Protein AF-A0A9D4KL56-F1 (afdb_monomer)

InterPro domains:
  IPR001304 C-type lectin-like [PF00059] (9-59)
  IPR001304 C-type lectin-like [PS50041] (15-68)
  IPR016186 C-type lectin-like/link domain superfamily [G3DSA:3.10.100.10] (1-67)
  IPR016187 C-type lectin fold [SSF56436] (10-61)
  IPR050111 C-type lectin and snaclec domain-containing protein [PTHR22803] (7-59)

Radius of gyration: 11.8 Å; Cα contacts (8 Å, |Δi|>4): 99; chains: 1; bounding box: 27×25×27 Å

Solvent-accessible surface area (backbone atoms only — not comparable to full-atom values): 4337 Å² total; per-residue (Å²): 138,82,75,75,80,84,80,64,57,96,62,47,68,41,81,47,62,40,28,21,76,90,41,85,96,48,70,43,38,77,87,70,55,81,86,86,78,85,52,58,35,94,81,39,79,43,79,80,88,47,102,75,62,39,55,27,33,3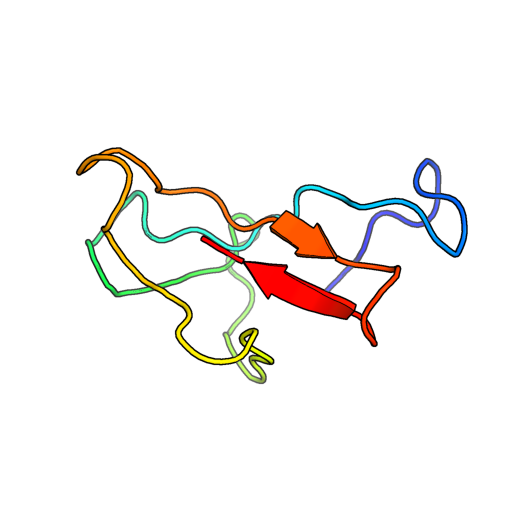1,34,36,81,59,86,56,20,33,40,72

Organism: Dreissena polymorpha (NCBI:txid45954)

Foldseek 3Di:
DDPVPPPADQQDKDWAQWFCVPPPPDIDGPVRDDCPDAAADVPPPDCPPDPPCGTWIFGNNPVRHIYD

Structure (mmCIF, N/CA/C/O backbone):
data_AF-A0A9D4KL56-F1
#
_entry.id   AF-A0A9D4KL56-F1
#
loop_
_atom_site.group_PDB
_atom_site.id
_atom_site.type_symbol
_atom_site.label_atom_id
_atom_site.label_alt_id
_atom_site.label_comp_id
_atom_site.label_asym_id
_atom_site.label_entity_id
_atom_site.label_seq_id
_atom_site.pdbx_PDB_ins_code
_atom_site.Cartn_x
_atom_site.Cartn_y
_atom_site.Cartn_z
_atom_site.occupancy
_atom_site.B_iso_or_equiv
_atom_site.auth_seq_id
_atom_site.auth_comp_id
_atom_site.auth_asym_id
_atom_site.auth_atom_id
_atom_site.pdbx_PDB_model_num
ATOM 1 N N . MET A 1 1 ? -11.161 -1.350 2.496 1.00 50.22 1 MET A N 1
ATOM 2 C CA . MET A 1 1 ? -10.235 -0.471 1.750 1.00 50.22 1 MET A CA 1
ATOM 3 C C . MET A 1 1 ? -10.913 0.865 1.465 1.00 50.22 1 MET A C 1
ATOM 5 O O . MET A 1 1 ? -11.673 0.968 0.509 1.00 50.22 1 MET A O 1
ATOM 9 N N . GLN A 1 2 ? -10.694 1.873 2.310 1.00 50.19 2 GLN A N 1
ATOM 10 C CA . GLN A 1 2 ? -10.990 3.257 1.937 1.00 50.19 2 GLN A CA 1
ATOM 11 C C . GLN A 1 2 ? -9.674 3.910 1.531 1.00 50.19 2 GLN A C 1
ATOM 13 O O . GLN A 1 2 ? -8.831 4.211 2.368 1.00 50.19 2 GLN A O 1
ATOM 18 N N . ILE A 1 3 ? -9.489 4.100 0.230 1.00 54.97 3 ILE A N 1
ATOM 19 C CA . ILE A 1 3 ? -8.519 5.075 -0.263 1.00 54.97 3 ILE A CA 1
ATOM 20 C C . ILE A 1 3 ? -9.160 6.430 0.026 1.00 54.97 3 ILE A C 1
ATOM 22 O O . ILE A 1 3 ? -10.228 6.721 -0.519 1.00 54.97 3 ILE A O 1
ATOM 26 N N . ASN A 1 4 ? -8.578 7.223 0.931 1.00 47.50 4 ASN A N 1
ATOM 27 C CA . ASN A 1 4 ? -9.050 8.579 1.211 1.00 47.50 4 ASN A CA 1
ATOM 28 C C . ASN A 1 4 ? -8.962 9.390 -0.090 1.00 47.50 4 ASN A C 1
ATOM 30 O O . ASN A 1 4 ? -7.931 9.963 -0.426 1.00 47.50 4 ASN A O 1
ATOM 34 N N . SER A 1 5 ? -10.064 9.413 -0.838 1.00 52.88 5 SER A N 1
ATOM 35 C CA . SER A 1 5 ? -10.155 9.908 -2.217 1.00 52.88 5 SER A CA 1
ATOM 36 C C . SER A 1 5 ? -10.132 11.444 -2.303 1.00 52.88 5 SER A C 1
ATOM 38 O O . SER A 1 5 ? -10.623 12.025 -3.263 1.00 52.88 5 SER A O 1
ATOM 40 N N . GLY A 1 6 ? -9.616 12.118 -1.271 1.00 52.34 6 GLY A N 1
ATOM 41 C CA . GLY A 1 6 ? -9.565 13.576 -1.169 1.00 52.34 6 GLY A CA 1
ATOM 42 C C . GLY A 1 6 ? -8.239 14.205 -1.599 1.00 52.34 6 GLY A C 1
ATOM 43 O O . GLY A 1 6 ? -8.189 15.426 -1.718 1.00 52.34 6 GLY A O 1
ATOM 44 N N . THR A 1 7 ? -7.174 13.421 -1.814 1.00 55.38 7 THR A N 1
ATOM 45 C CA . THR A 1 7 ? -5.818 13.968 -2.051 1.00 55.38 7 THR A CA 1
ATOM 46 C C . THR A 1 7 ? -4.949 13.219 -3.063 1.00 55.38 7 THR A C 1
ATOM 48 O O . THR A 1 7 ? -3.872 13.715 -3.365 1.00 55.38 7 THR A O 1
ATOM 51 N N . VAL A 1 8 ? -5.372 12.068 -3.597 1.00 55.09 8 VAL A N 1
ATOM 52 C CA . VAL A 1 8 ? -4.587 11.306 -4.588 1.00 55.09 8 VAL A CA 1
ATOM 53 C C . VAL A 1 8 ? -5.252 11.464 -5.947 1.00 55.09 8 VAL A C 1
ATOM 55 O O . VAL A 1 8 ? -6.412 11.077 -6.107 1.00 55.09 8 VAL A O 1
ATOM 58 N N . SER A 1 9 ? -4.561 12.088 -6.900 1.00 57.84 9 SER A N 1
ATOM 59 C CA . SER A 1 9 ? -5.068 12.205 -8.266 1.00 57.84 9 SER A CA 1
ATOM 60 C C . SER A 1 9 ? -4.864 10.897 -9.041 1.00 57.84 9 SER A C 1
ATOM 62 O O . SER A 1 9 ? -3.946 10.129 -8.758 1.00 57.84 9 SER A O 1
ATOM 64 N N . ASP A 1 10 ? -5.764 10.605 -9.984 1.00 60.84 10 ASP A N 1
ATOM 65 C CA . ASP A 1 10 ? -5.688 9.412 -10.838 1.00 60.84 10 ASP A CA 1
ATOM 66 C C . ASP A 1 10 ? -4.352 9.417 -11.606 1.00 60.84 10 ASP A C 1
ATOM 68 O O . ASP A 1 10 ? -4.105 10.310 -12.419 1.00 60.84 10 ASP A O 1
ATOM 72 N N . GLY A 1 11 ? -3.466 8.466 -11.294 1.00 62.88 11 GLY A N 1
ATOM 73 C CA . GLY A 1 11 ? -2.103 8.390 -11.840 1.00 62.88 11 GLY A CA 1
ATOM 74 C C . GLY A 1 11 ? -0.964 8.747 -10.873 1.00 62.88 11 GLY A C 1
ATOM 75 O O . GLY A 1 11 ? 0.202 8.634 -11.257 1.00 62.88 11 GLY A O 1
ATOM 76 N N . GLU A 1 12 ? -1.253 9.120 -9.624 1.00 74.12 12 GLU A N 1
ATOM 77 C CA . GLU A 1 12 ? -0.228 9.342 -8.594 1.00 74.12 12 GLU A CA 1
ATOM 78 C C . GLU A 1 12 ? -0.087 8.159 -7.634 1.00 74.12 12 GLU A C 1
ATOM 80 O O . GLU A 1 12 ? -1.069 7.574 -7.177 1.00 74.12 12 GLU A O 1
ATOM 85 N N . ASP A 1 13 ? 1.158 7.818 -7.307 1.00 79.62 13 ASP A N 1
ATOM 86 C CA . ASP A 1 13 ? 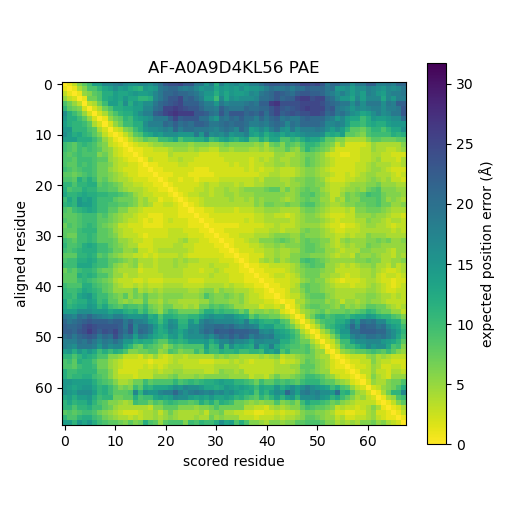1.451 6.801 -6.305 1.00 79.62 13 ASP A CA 1
ATOM 87 C C . ASP A 1 13 ? 1.047 7.303 -4.911 1.00 79.62 13 ASP A C 1
ATOM 89 O O . ASP A 1 13 ? 1.264 8.467 -4.562 1.00 79.62 13 ASP A O 1
ATOM 93 N N . ALA A 1 14 ? 0.472 6.420 -4.095 1.00 80.38 14 ALA A N 1
ATOM 94 C CA . ALA A 1 14 ? -0.047 6.788 -2.784 1.00 80.38 14 ALA A CA 1
ATOM 95 C C . ALA A 1 14 ? 0.287 5.759 -1.713 1.00 80.38 14 ALA A C 1
ATOM 97 O O . ALA A 1 14 ? 0.116 4.557 -1.910 1.00 80.38 14 ALA A O 1
ATOM 98 N N . TRP A 1 1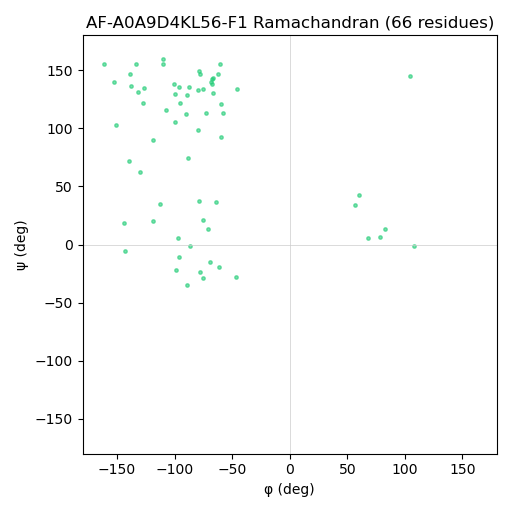5 ? 0.702 6.243 -0.544 1.00 81.75 15 TRP A N 1
ATOM 99 C CA . TRP A 1 15 ? 0.815 5.403 0.641 1.00 81.75 15 TRP A CA 1
ATOM 100 C C . TRP A 1 15 ? -0.571 4.949 1.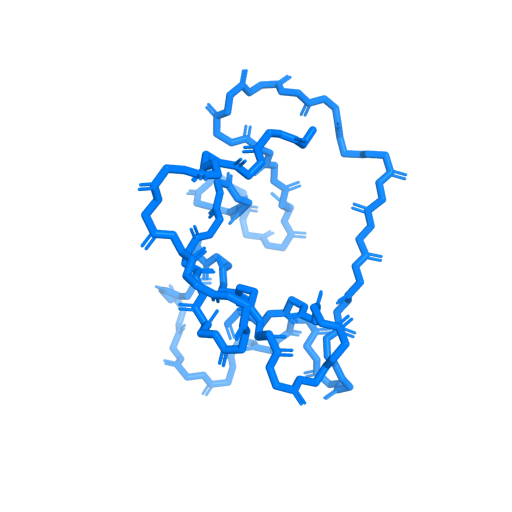074 1.00 81.75 15 TRP A C 1
ATOM 102 O O . TRP A 1 15 ? -1.493 5.760 1.215 1.00 81.75 15 TRP A O 1
ATOM 112 N N . ILE A 1 16 ? -0.707 3.649 1.293 1.00 81.94 16 ILE A N 1
ATOM 113 C CA . ILE A 1 16 ? -1.936 3.051 1.794 1.00 81.94 16 ILE A CA 1
ATOM 114 C C . ILE A 1 16 ? -1.717 2.556 3.219 1.00 81.94 16 ILE A C 1
ATOM 116 O O . ILE A 1 16 ? -0.597 2.343 3.662 1.00 81.94 16 I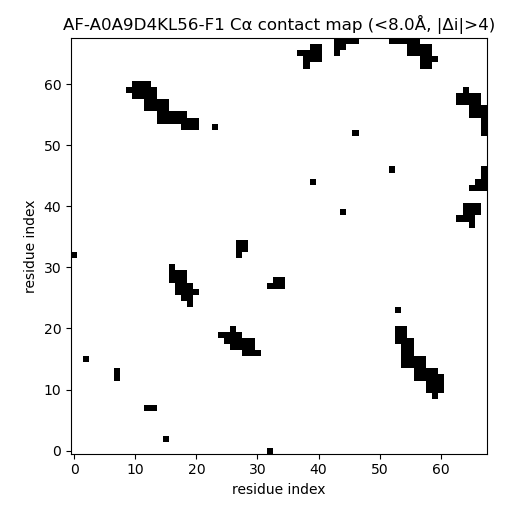LE A O 1
ATOM 120 N N . GLY A 1 17 ? -2.804 2.363 3.963 1.00 84.19 17 GLY A N 1
ATOM 121 C CA . GLY A 1 17 ? -2.729 1.875 5.343 1.00 84.19 17 GLY A CA 1
ATOM 122 C C . GLY A 1 17 ? -2.331 0.401 5.476 1.00 84.19 17 GLY A C 1
ATOM 123 O O . GLY A 1 17 ? -2.545 -0.164 6.542 1.00 84.19 17 GLY A O 1
ATOM 124 N N . PHE A 1 18 ? -1.840 -0.243 4.417 1.00 87.06 18 PHE A N 1
ATOM 125 C CA . PHE A 1 18 ? -1.418 -1.641 4.436 1.00 87.06 18 PHE A CA 1
ATOM 126 C C . PHE A 1 18 ? 0.059 -1.706 4.838 1.00 87.06 18 PHE A C 1
ATOM 128 O O . PHE A 1 18 ? 0.861 -0.930 4.326 1.00 87.06 18 PHE A O 1
ATOM 135 N N . ASN A 1 19 ? 0.384 -2.536 5.824 1.00 84.44 19 ASN A N 1
ATOM 136 C CA . ASN A 1 19 ? 1.683 -2.541 6.504 1.00 84.44 19 ASN A CA 1
ATOM 137 C C . ASN A 1 19 ? 1.894 -3.867 7.239 1.00 84.44 19 ASN A C 1
ATOM 139 O O . ASN A 1 19 ? 0.908 -4.479 7.648 1.00 84.44 19 ASN A O 1
ATOM 143 N N . ASP A 1 20 ? 3.132 -4.267 7.479 1.00 83.69 20 ASP A N 1
ATOM 144 C CA . ASP A 1 20 ? 3.501 -5.425 8.303 1.00 83.69 20 ASP A CA 1
ATOM 145 C C . ASP A 1 20 ? 4.364 -5.040 9.525 1.00 83.69 20 ASP A C 1
ATOM 147 O O . ASP A 1 20 ? 4.940 -5.898 10.183 1.00 83.69 20 ASP A O 1
ATOM 151 N N . MET A 1 21 ? 4.318 -3.761 9.934 1.00 81.19 21 MET A N 1
ATOM 152 C CA . MET A 1 21 ? 5.020 -3.178 11.101 1.00 81.19 21 MET A CA 1
ATOM 153 C C . MET A 1 21 ? 4.933 -3.980 12.412 1.00 81.19 21 MET A C 1
ATOM 155 O O . MET A 1 21 ? 5.760 -3.805 13.308 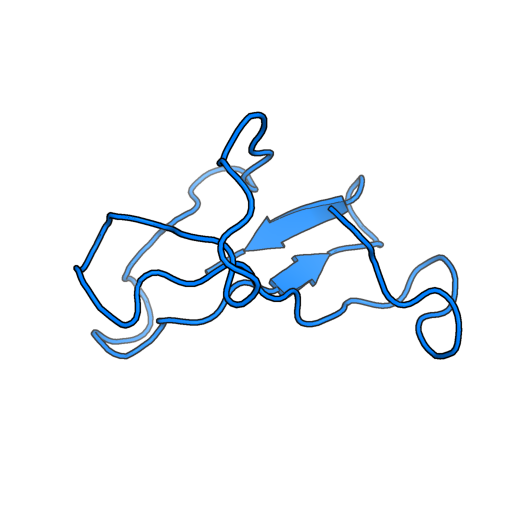1.00 81.19 21 MET A O 1
ATOM 159 N N . LEU A 1 22 ? 3.866 -4.760 12.605 1.00 80.00 22 LEU A N 1
ATOM 160 C CA . LEU A 1 22 ? 3.655 -5.532 13.833 1.00 80.00 22 LEU A CA 1
ATOM 161 C C . LEU A 1 22 ? 4.281 -6.924 13.769 1.00 80.00 22 LEU A C 1
ATOM 163 O O . LEU A 1 22 ? 4.735 -7.427 14.794 1.00 80.00 22 LEU A O 1
ATOM 167 N N . ASP A 1 23 ? 4.273 -7.530 12.588 1.00 78.62 23 ASP A N 1
ATOM 168 C CA . ASP A 1 23 ? 4.669 -8.906 12.343 1.00 78.62 23 ASP A CA 1
ATOM 169 C C . ASP A 1 23 ? 5.207 -8.977 10.911 1.00 78.62 23 ASP A C 1
ATOM 171 O O . ASP A 1 23 ? 4.430 -9.007 9.958 1.00 78.62 23 ASP A O 1
ATOM 175 N N . GLU A 1 24 ? 6.532 -9.019 10.776 1.00 77.62 24 GLU A N 1
ATOM 176 C CA . GLU A 1 24 ? 7.229 -9.122 9.490 1.00 77.62 24 GLU A CA 1
ATOM 177 C C . GLU A 1 24 ? 6.590 -10.193 8.587 1.00 77.62 24 GLU A C 1
ATOM 179 O O . GLU A 1 24 ? 6.348 -11.329 9.020 1.00 77.62 24 GLU A O 1
ATOM 184 N N . SER A 1 25 ? 6.361 -9.861 7.313 1.00 76.94 25 SER A N 1
ATOM 185 C CA . SER A 1 25 ? 5.679 -10.716 6.327 1.00 76.94 25 SER A CA 1
ATOM 186 C C . SER A 1 25 ? 4.182 -10.964 6.586 1.00 76.94 25 SER A C 1
ATOM 188 O O . SER A 1 25 ? 3.560 -11.747 5.854 1.00 76.94 25 SER A O 1
ATOM 190 N N . LEU A 1 26 ? 3.574 -10.316 7.588 1.00 82.81 26 LEU A N 1
ATOM 191 C CA . LEU A 1 26 ? 2.139 -10.367 7.874 1.00 82.81 26 LEU A CA 1
ATOM 192 C C . LEU A 1 26 ? 1.502 -8.976 7.763 1.00 82.81 26 LEU A C 1
ATOM 194 O O . LEU A 1 26 ? 1.332 -8.236 8.734 1.00 82.81 26 LEU A O 1
ATOM 198 N N . PHE A 1 27 ? 1.047 -8.667 6.553 1.00 84.19 27 PHE A N 1
ATOM 199 C CA . PHE A 1 27 ? 0.427 -7.385 6.257 1.00 84.19 27 PHE A CA 1
ATOM 200 C C . PHE A 1 27 ? -0.998 -7.270 6.803 1.00 84.19 27 PHE A C 1
ATOM 202 O O . PHE A 1 27 ? -1.844 -8.141 6.587 1.00 84.19 27 PHE A O 1
ATOM 209 N N . ASN A 1 28 ? -1.285 -6.141 7.440 1.00 87.56 28 ASN A N 1
ATOM 210 C CA . ASN A 1 28 ? -2.573 -5.775 8.005 1.00 87.56 28 ASN A CA 1
ATOM 211 C C . ASN A 1 28 ? -2.946 -4.342 7.610 1.00 87.56 28 ASN A C 1
ATOM 213 O O . ASN A 1 28 ? -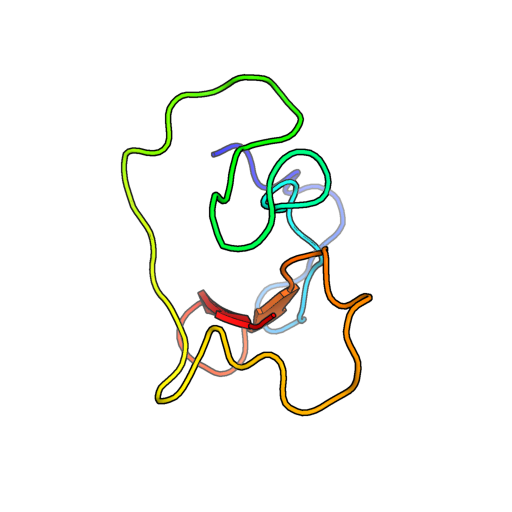2.094 -3.498 7.331 1.00 87.56 28 ASN A O 1
ATOM 217 N N . TRP A 1 29 ? -4.245 -4.043 7.602 1.00 87.62 29 TRP A N 1
ATOM 218 C CA . TRP A 1 29 ? -4.706 -2.664 7.470 1.00 87.62 29 TRP A CA 1
ATOM 219 C C . TRP A 1 29 ? -4.611 -1.946 8.818 1.00 87.62 29 TRP A C 1
ATOM 221 O O . TRP A 1 29 ? -5.095 -2.446 9.832 1.00 87.62 29 TRP A O 1
ATOM 231 N N . ALA A 1 30 ? -4.050 -0.737 8.829 1.00 86.44 30 ALA A N 1
ATOM 232 C CA . ALA A 1 30 ? -3.910 0.099 10.023 1.00 86.44 30 ALA A CA 1
ATOM 233 C C . ALA A 1 30 ? -5.258 0.482 10.669 1.00 86.44 30 ALA A C 1
ATOM 235 O O . ALA A 1 30 ? -5.301 0.850 11.841 1.00 86.44 30 ALA A O 1
ATOM 236 N N . ASP A 1 31 ? -6.362 0.393 9.921 1.00 83.94 31 ASP A N 1
ATOM 237 C CA . ASP A 1 31 ? -7.718 0.636 10.424 1.00 83.94 31 ASP A CA 1
ATOM 238 C C . ASP A 1 31 ? -8.375 -0.608 11.059 1.00 83.94 31 ASP A C 1
ATOM 240 O O . ASP A 1 31 ? -9.497 -0.522 11.558 1.00 83.94 31 ASP A O 1
ATOM 244 N N . GLY A 1 32 ? -7.686 -1.756 11.063 1.00 83.94 32 GLY A N 1
ATOM 245 C CA . GLY A 1 32 ? -8.192 -3.024 11.590 1.00 83.94 32 GLY A CA 1
ATOM 246 C C . GLY A 1 32 ? -9.164 -3.756 10.660 1.00 83.94 32 GLY A C 1
ATOM 247 O O . GLY A 1 32 ? -9.738 -4.770 11.062 1.00 83.94 32 GLY A O 1
ATOM 248 N N . SER A 1 33 ? -9.365 -3.274 9.429 1.00 86.56 33 SER A N 1
ATOM 249 C CA . SER A 1 33 ? -10.137 -3.992 8.414 1.00 86.56 33 SER A CA 1
ATOM 250 C C . SER A 1 33 ? -9.486 -5.331 8.073 1.00 86.56 33 SER A C 1
ATOM 252 O O . SER A 1 33 ? -8.261 -5.459 8.021 1.00 86.56 33 SER A O 1
ATOM 254 N N . GLN A 1 34 ? -10.311 -6.332 7.764 1.00 86.38 34 GLN A N 1
ATOM 255 C CA . GLN A 1 34 ? -9.813 -7.624 7.307 1.00 86.38 34 GLN A CA 1
ATOM 256 C C . GLN A 1 34 ? -9.130 -7.504 5.935 1.00 86.38 34 GLN A C 1
ATOM 258 O O . GLN A 1 34 ? -9.571 -6.761 5.054 1.00 86.38 34 GLN A O 1
ATOM 263 N N . VAL A 1 35 ? -8.055 -8.268 5.743 1.00 84.56 35 VAL A N 1
ATOM 264 C CA . VAL A 1 35 ? -7.373 -8.394 4.452 1.00 84.56 35 VAL A CA 1
ATOM 265 C C . VAL A 1 35 ? -8.145 -9.376 3.577 1.00 84.56 35 VAL A C 1
ATOM 267 O O . VAL A 1 35 ? -8.023 -10.588 3.724 1.00 84.56 35 VAL A O 1
ATOM 270 N N . GLU A 1 36 ? -8.972 -8.850 2.679 1.00 85.38 36 GLU A N 1
ATOM 271 C CA . GLU A 1 36 ? -9.767 -9.668 1.750 1.00 85.38 36 GLU A CA 1
ATOM 272 C C . GLU A 1 36 ? -9.130 -9.778 0.357 1.00 85.38 36 GLU A C 1
ATOM 274 O O . GLU A 1 36 ? -9.425 -10.707 -0.392 1.00 85.38 36 GLU A O 1
ATOM 279 N N . TYR A 1 37 ? -8.259 -8.831 -0.001 1.00 81.88 37 TYR A N 1
ATOM 280 C CA . TYR A 1 37 ? -7.664 -8.733 -1.329 1.00 81.88 37 TYR A CA 1
ATOM 281 C C . TYR A 1 37 ? -6.299 -8.047 -1.282 1.00 81.88 37 TYR A C 1
ATOM 283 O O . TYR A 1 37 ? -6.124 -7.048 -0.581 1.00 81.88 37 TYR A O 1
ATOM 291 N N . THR A 1 38 ? -5.357 -8.560 -2.073 1.00 83.31 38 THR A N 1
ATOM 292 C CA . THR A 1 38 ? -4.027 -7.981 -2.281 1.00 83.31 38 THR A CA 1
ATOM 293 C C . THR A 1 38 ? -3.639 -8.061 -3.754 1.00 83.31 38 THR A C 1
ATOM 295 O O . THR A 1 38 ? -4.021 -8.999 -4.456 1.00 83.31 38 THR A O 1
ATOM 298 N N . GLN A 1 39 ? -2.887 -7.068 -4.235 1.00 84.50 39 GLN A N 1
ATOM 299 C CA . GLN A 1 39 ? -2.476 -6.993 -5.637 1.00 84.50 39 GLN A CA 1
ATOM 300 C C . GLN A 1 39 ? -1.027 -6.522 -5.763 1.00 84.50 39 GLN A C 1
ATOM 302 O O . GLN A 1 39 ? -0.750 -5.397 -6.160 1.00 84.50 39 GLN A O 1
ATOM 307 N N . TRP A 1 40 ? -0.090 -7.389 -5.401 1.00 84.25 40 TRP A N 1
ATOM 308 C CA . TRP A 1 40 ? 1.336 -7.076 -5.417 1.00 84.25 40 TRP A CA 1
ATOM 309 C C . TRP A 1 40 ? 1.897 -6.885 -6.824 1.00 84.25 40 TRP A C 1
ATOM 311 O O . TRP A 1 40 ? 1.540 -7.612 -7.758 1.00 84.25 40 TRP A O 1
ATOM 321 N N . ALA A 1 41 ? 2.817 -5.931 -6.966 1.00 83.31 41 ALA A N 1
ATOM 322 C CA . ALA A 1 41 ? 3.644 -5.825 -8.156 1.00 83.31 41 ALA A CA 1
ATOM 323 C C . ALA A 1 41 ? 4.492 -7.092 -8.341 1.00 83.31 41 ALA A C 1
ATOM 325 O O . ALA A 1 41 ? 4.777 -7.828 -7.396 1.00 83.31 41 ALA A O 1
ATOM 326 N N . VAL A 1 42 ? 4.902 -7.372 -9.579 1.00 82.88 42 VAL A N 1
ATOM 327 C CA . VAL A 1 42 ? 5.702 -8.569 -9.869 1.00 82.88 42 VAL A CA 1
ATOM 328 C C . VAL A 1 42 ? 7.004 -8.520 -9.073 1.00 82.88 42 VAL A C 1
ATOM 330 O O . VAL A 1 42 ? 7.802 -7.602 -9.239 1.00 82.88 42 VAL A O 1
ATOM 333 N N . GLY A 1 43 ? 7.220 -9.537 -8.239 1.00 78.44 43 GLY A N 1
ATOM 334 C CA . GLY A 1 43 ? 8.394 -9.621 -7.375 1.00 78.44 43 GLY A CA 1
ATOM 335 C C . GLY A 1 43 ? 8.277 -8.834 -6.070 1.00 78.44 43 GLY A C 1
ATOM 336 O O . GLY A 1 43 ? 9.305 -8.651 -5.437 1.00 78.44 43 GLY A O 1
ATOM 337 N N . GLN A 1 44 ? 7.083 -8.375 -5.682 1.00 80.31 44 GLN A N 1
ATOM 338 C CA . GLN A 1 44 ? 6.774 -7.802 -4.366 1.00 80.31 44 GLN A CA 1
ATOM 339 C C . GLN A 1 44 ? 5.864 -8.752 -3.550 1.00 80.31 44 GLN A C 1
ATOM 341 O O . GLN A 1 44 ? 5.134 -9.546 -4.160 1.00 80.31 44 GLN A O 1
ATOM 346 N N . PRO A 1 45 ? 5.875 -8.688 -2.205 1.00 77.44 45 PRO A N 1
ATOM 347 C CA . PRO A 1 45 ? 6.798 -7.910 -1.372 1.00 77.44 45 PRO A CA 1
ATOM 348 C C . PRO A 1 45 ? 8.227 -8.472 -1.470 1.00 77.44 45 PRO A C 1
ATOM 350 O O . PRO A 1 45 ? 8.426 -9.689 -1.539 1.00 77.44 45 PRO A O 1
ATOM 353 N N . ASN A 1 46 ? 9.225 -7.597 -1.558 1.00 71.00 46 ASN A N 1
ATOM 354 C CA . ASN A 1 46 ? 10.628 -7.970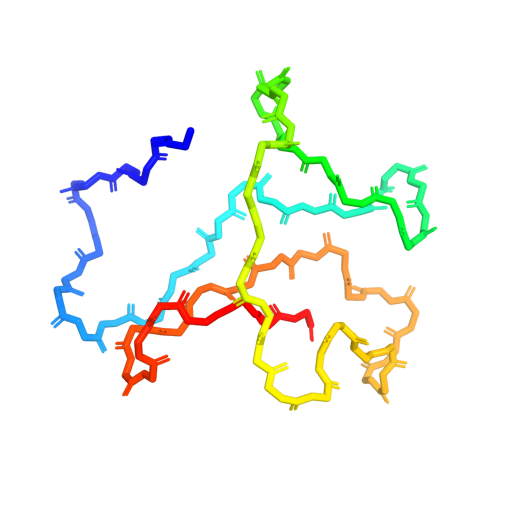 -1.511 1.00 71.00 46 ASN A CA 1
ATOM 355 C C . ASN A 1 46 ? 11.331 -7.138 -0.448 1.00 71.00 46 ASN A C 1
ATOM 357 O O . ASN A 1 46 ? 11.385 -5.923 -0.527 1.00 71.00 46 ASN A O 1
ATOM 361 N N . HIS A 1 47 ? 11.935 -7.797 0.535 1.00 65.19 47 HIS A N 1
ATOM 362 C CA . HIS A 1 47 ? 12.678 -7.104 1.593 1.00 65.19 47 HIS A CA 1
ATOM 363 C C . HIS A 1 47 ? 14.076 -6.689 1.082 1.00 65.19 47 HIS A C 1
ATOM 365 O O . HIS A 1 47 ? 15.091 -6.847 1.760 1.00 65.19 47 HIS A O 1
ATOM 371 N N . ILE A 1 48 ? 14.184 -6.278 -0.191 1.00 55.75 48 ILE A N 1
ATOM 372 C CA . ILE A 1 48 ? 15.469 -6.095 -0.884 1.00 55.75 48 ILE A CA 1
ATOM 373 C C . ILE A 1 48 ? 16.146 -4.787 -0.459 1.00 55.75 48 ILE A C 1
ATOM 375 O O . ILE A 1 48 ? 17.371 -4.687 -0.566 1.00 55.75 48 ILE A O 1
ATOM 379 N N . LEU A 1 49 ? 15.397 -3.793 0.032 1.00 53.81 49 LEU A N 1
ATOM 380 C CA . LEU A 1 49 ? 15.917 -2.454 0.316 1.00 53.81 49 LEU A CA 1
ATOM 381 C C . LEU A 1 49 ? 15.938 -2.096 1.810 1.00 53.81 49 LEU A C 1
ATOM 383 O O . LEU A 1 49 ? 15.864 -0.909 2.121 1.00 53.81 49 LEU A O 1
ATOM 387 N N . ASN A 1 50 ? 16.197 -3.084 2.681 1.00 53.84 50 ASN A N 1
ATOM 388 C CA . ASN A 1 50 ? 16.410 -3.028 4.145 1.00 53.84 50 ASN A CA 1
ATOM 389 C C . ASN A 1 50 ? 15.206 -3.537 4.960 1.00 53.84 50 ASN A C 1
ATOM 391 O O . ASN A 1 50 ? 14.069 -3.282 4.587 1.00 53.84 50 ASN A O 1
ATOM 395 N N . ASP A 1 51 ? 15.489 -4.185 6.100 1.00 55.75 51 ASP A N 1
ATOM 396 C CA . ASP A 1 51 ? 14.557 -4.749 7.108 1.00 55.75 51 ASP A CA 1
ATOM 397 C C . ASP A 1 51 ? 13.683 -3.682 7.833 1.00 55.75 51 ASP A C 1
ATOM 399 O O . ASP A 1 51 ? 13.493 -3.722 9.048 1.00 55.75 51 ASP A O 1
ATOM 403 N N . ASN A 1 52 ? 13.260 -2.638 7.120 1.00 57.84 52 ASN A N 1
ATOM 404 C CA . ASN A 1 52 ? 12.472 -1.505 7.614 1.00 57.84 52 ASN A CA 1
ATOM 405 C C . ASN A 1 52 ? 11.451 -1.008 6.571 1.00 57.84 52 ASN A C 1
ATOM 407 O O . ASN A 1 52 ? 11.019 0.150 6.625 1.00 57.84 52 ASN A O 1
ATOM 411 N N . GLN A 1 53 ? 11.127 -1.835 5.577 1.00 61.59 53 GLN A N 1
ATOM 412 C CA . GLN A 1 53 ? 10.074 -1.558 4.605 1.00 61.59 53 GLN A CA 1
ATOM 413 C C . GLN A 1 53 ? 8.756 -2.089 5.156 1.00 61.59 53 GLN A C 1
ATOM 415 O O . GLN A 1 53 ? 8.275 -3.116 4.724 1.00 61.59 53 GLN A O 1
ATOM 420 N N . ASP A 1 54 ? 8.199 -1.382 6.136 1.00 70.06 54 ASP A N 1
ATOM 421 C CA . ASP A 1 54 ? 6.994 -1.863 6.814 1.00 70.06 54 ASP A CA 1
ATOM 422 C C . ASP A 1 54 ? 5.717 -1.219 6.238 1.00 70.06 54 ASP A C 1
ATOM 424 O O . ASP A 1 54 ? 4.639 -1.311 6.823 1.00 70.06 54 ASP A O 1
ATOM 428 N N . CYS A 1 55 ? 5.827 -0.430 5.163 1.00 81.19 55 CYS A N 1
ATOM 429 C CA . CYS A 1 55 ? 4.756 0.420 4.637 1.00 81.19 55 CYS A CA 1
ATOM 430 C C . CYS A 1 55 ? 4.525 0.135 3.158 1.00 81.19 55 CYS A C 1
ATOM 432 O O . CYS A 1 55 ? 5.464 0.170 2.372 1.00 81.19 55 CYS A O 1
ATOM 434 N N . VAL A 1 56 ? 3.259 0.004 2.754 1.00 82.19 56 VAL A N 1
ATOM 435 C CA . VAL A 1 56 ? 2.917 -0.310 1.364 1.00 82.19 56 VAL A CA 1
ATOM 436 C C . VAL A 1 56 ? 2.509 0.938 0.580 1.00 82.19 56 VAL A C 1
ATOM 438 O O . VAL A 1 56 ? 1.617 1.705 0.969 1.00 82.19 56 VAL A O 1
ATOM 441 N N . LEU A 1 57 ? 3.131 1.103 -0.583 1.00 82.31 57 LEU A N 1
ATOM 442 C CA . LEU A 1 57 ? 2.780 2.078 -1.608 1.00 82.31 57 LEU A CA 1
ATOM 443 C C . LEU A 1 57 ? 1.887 1.423 -2.670 1.00 82.31 57 LEU A C 1
ATOM 445 O O . LEU A 1 57 ? 2.172 0.336 -3.168 1.00 82.31 57 LEU A O 1
ATOM 449 N N . MET A 1 58 ? 0.821 2.107 -3.072 1.00 82.06 58 MET A N 1
ATOM 450 C CA . MET A 1 58 ? 0.032 1.753 -4.248 1.00 82.06 58 MET A CA 1
ATOM 451 C C . MET A 1 58 ? 0.518 2.567 -5.448 1.00 82.06 58 MET A C 1
ATOM 453 O O . MET A 1 58 ? 0.466 3.796 -5.419 1.00 82.06 58 MET A O 1
ATOM 457 N N . GLN A 1 59 ? 0.945 1.891 -6.513 1.00 78.38 59 GLN A N 1
ATOM 458 C CA . GLN A 1 59 ? 1.375 2.538 -7.751 1.00 78.38 59 GLN A CA 1
ATOM 459 C C . GLN A 1 59 ? 0.208 2.724 -8.718 1.00 78.38 59 GLN A C 1
ATOM 461 O O . GLN A 1 59 ? -0.306 1.753 -9.285 1.00 78.38 59 GLN A O 1
ATOM 466 N N . ALA A 1 60 ? -0.198 3.968 -8.961 1.00 68.56 60 ALA A N 1
ATOM 467 C CA . ALA A 1 60 ? -1.324 4.256 -9.850 1.00 68.56 60 ALA A CA 1
ATOM 468 C C . ALA A 1 60 ? -0.967 4.085 -11.335 1.00 68.56 60 ALA A C 1
ATOM 470 O O . ALA A 1 60 ? -1.805 3.672 -12.135 1.00 68.56 60 ALA A O 1
ATOM 471 N N . ASN A 1 61 ? 0.303 4.290 -11.699 1.00 64.75 61 ASN A N 1
ATOM 472 C CA . ASN A 1 61 ? 0.776 4.167 -13.084 1.00 64.75 61 ASN A CA 1
ATOM 473 C C . ASN A 1 61 ? 0.791 2.725 -13.618 1.00 64.75 61 ASN A C 1
ATOM 475 O O . ASN A 1 61 ? 0.893 2.509 -14.826 1.00 64.75 61 ASN A O 1
ATOM 479 N N . VAL A 1 62 ? 0.680 1.729 -12.734 1.00 62.09 62 VAL A N 1
ATOM 480 C CA . VAL A 1 62 ? 0.732 0.309 -13.092 1.00 62.09 62 VAL A CA 1
ATOM 481 C C . VAL A 1 62 ? -0.450 -0.423 -12.461 1.00 62.09 62 VAL A C 1
ATOM 483 O O . VAL A 1 62 ? -0.268 -1.311 -11.650 1.00 62.09 62 VAL A O 1
ATOM 486 N N . SER A 1 63 ? -1.684 -0.066 -12.830 1.00 69.62 63 SER A N 1
ATOM 487 C CA . SER A 1 63 ? -2.907 -0.797 -12.426 1.00 69.62 63 SER A CA 1
ATOM 488 C C . SER A 1 63 ? -3.117 -0.959 -10.908 1.00 69.62 63 SER A C 1
ATOM 490 O O . SER A 1 63 ? -3.670 -1.974 -10.480 1.00 69.62 63 SER A O 1
ATOM 492 N N . HIS A 1 64 ? -2.703 0.030 -10.109 1.00 68.56 64 HIS A N 1
ATOM 493 C CA . HIS A 1 64 ? -2.868 0.046 -8.648 1.00 68.56 64 HIS A CA 1
ATOM 494 C C . HIS A 1 64 ? -2.183 -1.132 -7.931 1.00 68.56 64 HIS A C 1
ATOM 496 O O . HIS A 1 64 ? -2.760 -1.740 -7.029 1.00 68.56 64 HIS A O 1
ATOM 502 N N . LEU A 1 65 ? -0.956 -1.469 -8.340 1.00 80.56 65 LEU A N 1
ATOM 503 C CA . LEU A 1 65 ? -0.175 -2.540 -7.717 1.00 80.56 65 LEU A CA 1
ATOM 5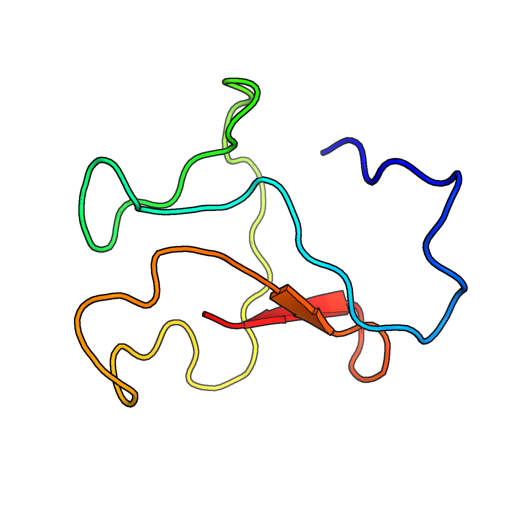04 C C . LEU A 1 65 ? 0.452 -2.098 -6.390 1.00 80.56 65 LEU A C 1
ATOM 506 O O . LEU A 1 65 ? 0.838 -0.942 -6.229 1.00 80.56 65 LEU A O 1
ATOM 510 N N . PHE A 1 66 ? 0.563 -3.038 -5.455 1.00 83.12 66 PHE A N 1
ATOM 511 C CA . PHE A 1 66 ? 1.157 -2.838 -4.136 1.00 83.12 66 PHE A CA 1
ATOM 512 C C . PHE A 1 66 ? 2.665 -3.068 -4.205 1.00 83.12 66 PHE A C 1
ATOM 514 O O . PHE A 1 66 ? 3.126 -4.037 -4.822 1.00 83.12 66 PHE A O 1
ATOM 521 N N . VAL A 1 67 ? 3.416 -2.174 -3.574 1.00 79.81 67 VAL A N 1
ATOM 522 C CA . VAL A 1 67 ? 4.872 -2.206 -3.477 1.00 79.81 67 VAL A CA 1
ATOM 523 C C . VAL A 1 67 ? 5.254 -1.972 -2.029 1.00 79.81 67 VAL A C 1
ATOM 525 O O . VAL A 1 67 ? 4.748 -1.038 -1.411 1.00 79.81 67 VAL A O 1
ATOM 528 N N . ASP A 1 68 ? 6.125 -2.840 -1.543 1.00 72.94 68 ASP A N 1
ATOM 529 C CA . ASP A 1 68 ? 6.755 -2.786 -0.232 1.00 72.94 68 ASP A CA 1
ATOM 530 C C . ASP A 1 68 ? 8.182 -2.226 -0.371 1.00 72.94 68 ASP A C 1
ATOM 532 O O . ASP A 1 68 ? 8.870 -2.595 -1.362 1.00 72.94 68 ASP A O 1
#

pLDDT: mean 73.65, std 12.1, range [47.5, 87.62]

Secondary structure (DSSP, 8-state):
----TTS--TT--EEEEEE-TTSTT--EETT--------BPTT-S-GGG-TT--EEEEEGGGTTEEE-

Sequence (68 aa):
MQINSGTVSDGEDAWIGFNDMLDESLFNWADGSQVEYTQWAVGQPNHILNDNQDCVLMQANVSHLFVD

Mean predicted aligned error: 8.24 Å

Nearest PDB structures (foldseek):
  1tdq-assembly1_B  TM=9.566E-01  e=7.369E-05  Rattus norvegicus
  5e4l-assembly1_A  TM=9.233E-01  e=7.529E-04  Homo sapiens
  5e4k-assembly1_A  TM=9.250E-01  e=1.040E-03  Homo sapiens
  4dn8-assembly1_A  TM=8.229E-01  e=2.738E-03  Sus scrofa
  6bbe-assembly1_A  TM=8.164E-01  e=3.545E-03  Sus scrofa